Protein AF-A0AAD9XJ23-F1 (afdb_monomer_lite)

Sequence (103 aa):
MLIRKSNGKASEILSRNLLSLLISSYKNQDGQDERLEEDEIIDECKTFYFAGRETTANLLTWAIFLLALHQEWQIKAREEVNSICRDNGQLVALNLSELKIVS

Organism: NCBI:txid168575

Secondary structure (DSSP, 8-state):
-------HHHHHHHHTSHHHHHHS-EE-TTS-EE---HHHHHHHHHHHHHHHHHHHHHHHHHHHHHHHH-HHHHHHHHHHHHHHHTTTSS--GGGGGG-TTT-

InterPro domains:
  IPR001128 Cytochrome P450 [PF00067] (15-97)
  IPR036396 Cytochrome P450 superfamily [G3DSA:1.10.630.10] (2-102)
  IPR036396 Cytochrome P450 superfamily [SSF48264] (9-100)
  IPR050665 Plant Cytochrome P450 Monooxygenases [PTHR24282] (8-102)

pLDDT: mean 82.57, std 16.08, range [35.06, 97.56]

Radius of gyration: 21.36 Å; chains: 1; bounding box: 45×41×53 Å

Structure (mmCIF, N/CA/C/O backbone):
data_AF-A0AAD9XJ23-F1
#
_entry.id   AF-A0AAD9XJ23-F1
#
loop_
_atom_site.group_PDB
_atom_site.id
_atom_site.type_symbol
_atom_site.label_atom_id
_atom_site.label_alt_id
_atom_site.label_comp_id
_atom_site.label_asym_id
_atom_site.label_entity_id
_atom_site.label_seq_id
_atom_site.pdbx_PDB_ins_code
_atom_site.Cartn_x
_atom_site.Cartn_y
_atom_site.Cartn_z
_atom_site.occupancy
_atom_site.B_iso_or_equiv
_atom_site.auth_seq_id
_atom_site.auth_comp_id
_atom_site.auth_asym_id
_atom_site.auth_atom_id
_atom_site.pdbx_PDB_model_num
ATOM 1 N N . MET A 1 1 ? 23.166 -26.598 26.398 1.00 35.06 1 MET A N 1
ATOM 2 C CA . MET A 1 1 ? 21.974 -26.733 25.532 1.00 35.06 1 MET A CA 1
ATOM 3 C C . MET A 1 1 ? 21.268 -25.380 25.509 1.00 35.06 1 MET A C 1
ATOM 5 O O . MET A 1 1 ? 20.696 -24.983 26.513 1.00 35.06 1 MET A O 1
ATOM 9 N N . LEU A 1 2 ? 21.459 -24.600 24.440 1.00 37.78 2 LEU A N 1
ATOM 10 C CA . LEU A 1 2 ? 21.065 -23.186 24.340 1.00 37.78 2 LEU A CA 1
ATOM 11 C C . LEU A 1 2 ? 19.647 -23.047 23.762 1.00 37.78 2 LEU A C 1
ATOM 13 O O . LEU A 1 2 ? 19.477 -23.064 22.545 1.00 37.78 2 LEU A O 1
ATOM 17 N N . ILE A 1 3 ? 18.632 -22.854 24.610 1.00 44.75 3 ILE A N 1
ATOM 18 C CA . ILE A 1 3 ? 17.293 -22.454 24.145 1.00 44.75 3 ILE A CA 1
ATOM 19 C C . ILE A 1 3 ? 17.234 -20.922 24.038 1.00 44.75 3 ILE A C 1
ATOM 21 O O . ILE A 1 3 ? 16.915 -20.198 24.974 1.00 44.75 3 ILE A O 1
ATOM 25 N N . ARG A 1 4 ? 17.627 -20.453 22.850 1.00 43.47 4 ARG A N 1
ATOM 26 C CA . ARG A 1 4 ? 16.968 -19.425 22.025 1.00 43.47 4 ARG A CA 1
ATOM 27 C C . ARG A 1 4 ? 16.293 -18.247 22.759 1.00 43.47 4 ARG A C 1
ATOM 29 O O . ARG A 1 4 ? 15.073 -18.156 22.860 1.00 43.47 4 ARG A O 1
ATOM 36 N N . LYS A 1 5 ? 17.100 -1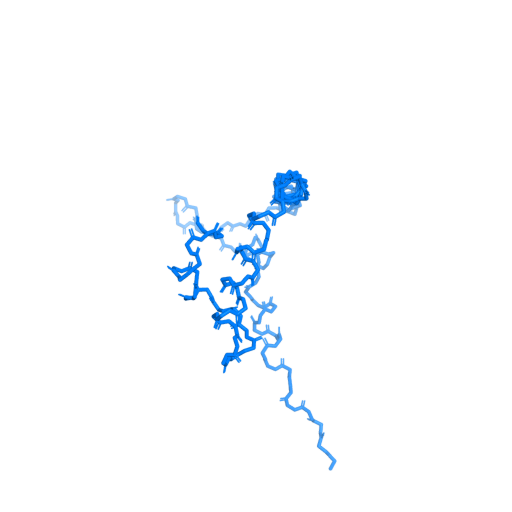7.240 23.105 1.00 49.72 5 LYS A N 1
ATOM 37 C CA . LYS A 1 5 ? 16.681 -15.862 23.432 1.00 49.72 5 LYS A CA 1
ATOM 38 C C . LYS A 1 5 ? 16.273 -15.102 22.152 1.00 49.72 5 LYS A C 1
ATOM 40 O O . LYS A 1 5 ? 16.989 -14.221 21.696 1.00 49.72 5 LYS A O 1
ATOM 45 N N . SER A 1 6 ? 15.149 -15.483 21.537 1.00 49.03 6 SER A N 1
ATOM 46 C CA . SER A 1 6 ? 14.620 -14.863 20.298 1.00 49.03 6 SER A CA 1
ATOM 47 C C . SER A 1 6 ? 13.200 -14.288 20.446 1.00 49.03 6 SER A C 1
ATOM 49 O O . SER A 1 6 ? 12.670 -13.753 19.478 1.00 49.03 6 SER A O 1
ATOM 51 N N . ASN A 1 7 ? 12.574 -14.393 21.625 1.00 50.41 7 ASN A N 1
ATOM 52 C CA . ASN A 1 7 ? 11.131 -14.147 21.788 1.00 50.41 7 ASN A CA 1
ATOM 53 C C . ASN A 1 7 ? 10.748 -12.710 22.206 1.00 50.41 7 ASN A C 1
ATOM 55 O O . ASN A 1 7 ? 9.575 -12.363 22.193 1.00 50.41 7 ASN A O 1
ATOM 59 N N . GLY A 1 8 ? 11.717 -11.858 22.568 1.00 53.00 8 GLY A N 1
ATOM 60 C CA . GLY A 1 8 ? 11.434 -10.509 23.087 1.00 53.00 8 GLY A CA 1
ATOM 61 C C . GLY A 1 8 ? 10.946 -9.511 22.028 1.00 53.00 8 GLY A C 1
ATOM 62 O O . GLY A 1 8 ? 9.985 -8.793 22.262 1.00 53.00 8 GLY A O 1
ATOM 63 N N . LYS A 1 9 ? 11.553 -9.507 20.832 1.00 50.8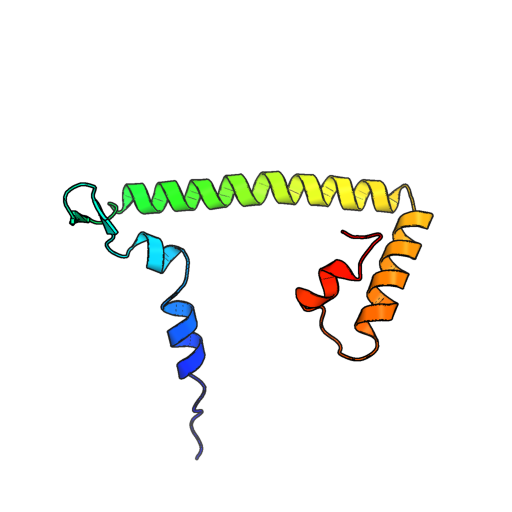8 9 LYS A N 1
ATOM 64 C CA . LYS A 1 9 ? 11.205 -8.546 19.765 1.00 50.88 9 LYS A CA 1
ATOM 65 C C . LYS A 1 9 ? 9.863 -8.842 19.088 1.00 50.88 9 LYS A C 1
ATOM 67 O O . LYS A 1 9 ? 9.139 -7.918 18.746 1.00 50.88 9 LYS A O 1
ATOM 72 N N . ALA A 1 10 ? 9.513 -10.118 18.914 1.00 52.91 10 ALA A N 1
ATOM 73 C CA . ALA A 1 10 ? 8.224 -10.504 18.335 1.00 52.91 10 ALA A CA 1
ATOM 74 C C . ALA A 1 10 ? 7.051 -10.160 19.271 1.00 52.91 10 ALA A C 1
ATOM 76 O O . ALA A 1 10 ? 6.018 -9.688 18.806 1.00 52.91 10 ALA A O 1
ATOM 77 N N . SER A 1 11 ? 7.240 -10.331 20.587 1.00 55.12 11 SER A N 1
ATOM 78 C CA . SER A 1 11 ? 6.256 -9.940 21.602 1.00 55.12 11 SER A CA 1
ATOM 79 C C . SER A 1 11 ? 6.019 -8.427 21.635 1.00 55.12 11 SER A C 1
ATOM 81 O O . SER A 1 11 ? 4.890 -8.003 21.850 1.00 55.12 11 SER A O 1
ATOM 83 N N . GLU A 1 12 ? 7.052 -7.614 21.401 1.00 57.66 12 GLU A N 1
ATOM 84 C CA . GLU A 1 12 ? 6.936 -6.151 21.386 1.00 57.66 12 GLU A CA 1
ATOM 85 C C . GLU A 1 12 ? 6.252 -5.635 20.102 1.00 57.66 12 GLU A C 1
ATOM 87 O O . GLU A 1 12 ? 5.391 -4.760 20.155 1.00 57.66 12 GLU A O 1
ATOM 92 N N . ILE A 1 13 ? 6.540 -6.236 18.942 1.00 57.00 13 ILE A N 1
ATOM 93 C CA . ILE A 1 13 ? 5.866 -5.911 17.669 1.00 57.00 13 ILE A CA 1
ATOM 94 C C . ILE A 1 13 ? 4.388 -6.329 17.705 1.00 57.00 13 ILE A C 1
ATOM 96 O O . ILE A 1 13 ? 3.518 -5.581 17.258 1.00 57.00 13 ILE A O 1
ATOM 100 N N . LEU A 1 14 ? 4.079 -7.490 18.294 1.00 57.91 14 LEU A N 1
ATOM 101 C CA . LEU A 1 14 ? 2.693 -7.888 18.556 1.00 57.91 14 LEU A CA 1
ATOM 102 C C . LEU A 1 14 ? 2.004 -6.965 19.575 1.00 57.91 14 LEU A C 1
ATOM 104 O O . LEU A 1 14 ? 0.788 -6.823 19.514 1.00 57.91 14 LEU A O 1
ATOM 108 N N . SER A 1 15 ? 2.759 -6.304 20.459 1.00 62.22 15 SER A N 1
ATOM 109 C CA . SER A 1 15 ? 2.207 -5.370 21.450 1.00 62.22 15 SER A CA 1
ATOM 110 C C . SER A 1 15 ? 1.876 -3.970 20.910 1.00 62.22 15 SER A C 1
ATOM 112 O O . SER A 1 15 ? 1.214 -3.208 21.608 1.00 62.22 15 SER A O 1
ATOM 114 N N . ARG A 1 16 ? 2.310 -3.615 19.687 1.00 76.81 16 ARG A N 1
ATOM 115 C CA . ARG A 1 16 ? 2.029 -2.311 19.045 1.00 76.81 16 ARG A CA 1
ATOM 116 C C . ARG A 1 16 ? 1.681 -2.446 17.557 1.00 76.81 16 ARG A C 1
ATOM 118 O O . ARG A 1 16 ? 2.321 -1.841 16.701 1.00 76.81 16 ARG A O 1
ATOM 125 N N . ASN A 1 17 ? 0.665 -3.237 17.238 1.00 87.75 17 ASN A N 1
ATOM 126 C CA . ASN A 1 17 ? 0.065 -3.287 15.900 1.00 87.75 17 ASN A CA 1
ATOM 127 C C . ASN A 1 17 ? -1.295 -2.563 15.854 1.00 87.75 17 ASN A C 1
ATOM 129 O O . ASN A 1 17 ? -1.864 -2.227 16.891 1.00 87.75 17 ASN A O 1
ATOM 133 N N . LEU A 1 18 ? -1.827 -2.333 14.649 1.00 90.06 18 LEU A N 1
ATOM 134 C CA . LEU A 1 18 ? -3.093 -1.615 14.460 1.00 90.06 18 LEU A CA 1
ATOM 135 C C . LEU A 1 18 ? -4.248 -2.234 15.262 1.00 90.06 18 LEU A C 1
ATOM 137 O O . LEU A 1 18 ? -4.973 -1.513 15.934 1.00 90.06 18 LEU A O 1
ATOM 141 N N . LEU A 1 19 ? -4.377 -3.563 15.260 1.00 91.06 19 LEU A N 1
ATOM 142 C CA . LEU A 1 19 ? -5.437 -4.247 16.002 1.00 91.06 19 LEU A CA 1
ATOM 143 C C . LEU A 1 19 ? -5.290 -4.045 17.518 1.00 91.06 19 LEU A C 1
ATOM 145 O O . LEU A 1 19 ? -6.269 -3.775 18.205 1.00 91.06 19 LEU A O 1
ATOM 149 N N . SER A 1 20 ? -4.064 -4.104 18.044 1.00 90.38 20 SER A N 1
ATOM 150 C CA . SER A 1 20 ? -3.804 -3.806 19.457 1.00 90.38 20 SER A CA 1
ATOM 151 C C . SER A 1 20 ? -4.128 -2.355 19.824 1.00 90.38 20 SER A C 1
ATOM 153 O O . SER A 1 20 ? -4.541 -2.105 20.953 1.00 90.38 20 SER A O 1
ATOM 155 N N . LEU A 1 21 ? -3.997 -1.415 18.877 1.00 91.00 21 LEU A N 1
ATOM 156 C CA . LEU A 1 21 ? -4.405 -0.021 19.065 1.00 91.00 21 LEU A CA 1
ATOM 157 C C . LEU A 1 21 ? -5.932 0.119 19.064 1.00 91.00 21 LEU A C 1
ATOM 159 O O . LEU A 1 21 ? -6.462 0.790 19.941 1.00 91.00 21 LEU A O 1
ATOM 163 N N . LEU A 1 22 ? -6.638 -0.561 18.155 1.00 91.81 22 LEU A N 1
ATOM 164 C CA . LEU A 1 22 ? -8.108 -0.557 18.116 1.00 91.81 22 LEU A CA 1
ATOM 165 C C . LEU A 1 22 ? -8.731 -1.170 19.383 1.00 91.81 22 LEU A C 1
ATOM 167 O O . LEU A 1 22 ? -9.753 -0.696 19.859 1.00 91.81 22 LEU A O 1
ATOM 171 N N . ILE A 1 23 ? -8.096 -2.195 19.961 1.00 92.25 23 ILE A N 1
ATOM 172 C CA . ILE A 1 23 ? -8.551 -2.836 21.209 1.00 92.25 23 ILE A CA 1
ATOM 173 C C . ILE A 1 23 ? -8.241 -1.977 22.449 1.00 92.25 23 ILE A C 1
ATOM 175 O O . ILE A 1 23 ? -8.854 -2.169 23.508 1.00 92.25 23 ILE A O 1
ATOM 179 N N . SER A 1 24 ? -7.256 -1.079 22.365 1.00 90.69 24 SER A N 1
ATOM 180 C CA . SER A 1 24 ? -6.835 -0.247 23.495 1.00 90.69 24 SER A CA 1
ATOM 181 C C . SER A 1 24 ? -7.875 0.822 23.836 1.00 90.69 24 SER A C 1
ATOM 183 O O . SER A 1 24 ? -8.659 1.233 22.987 1.00 90.69 24 SER A O 1
ATOM 185 N N . SER A 1 25 ? -7.901 1.259 25.097 1.00 90.38 25 SER A N 1
ATOM 186 C CA . SER A 1 25 ? -8.781 2.353 25.500 1.00 90.38 25 SER A CA 1
ATOM 187 C C . SER A 1 25 ? -8.262 3.695 24.992 1.00 90.38 25 SER A C 1
ATOM 189 O O . SER A 1 25 ? -7.052 3.935 24.970 1.00 90.38 25 SER A O 1
ATOM 191 N N . TYR A 1 26 ? -9.178 4.590 24.648 1.00 88.94 26 TYR A N 1
ATOM 192 C CA . TYR A 1 26 ? -8.886 5.974 24.291 1.00 88.94 26 TYR A CA 1
ATOM 193 C C . TYR A 1 26 ? -9.627 6.926 25.233 1.00 88.94 26 TYR A C 1
ATOM 195 O O . TYR A 1 26 ? -10.577 6.534 25.905 1.00 88.94 26 TYR A O 1
ATOM 203 N N . LYS A 1 27 ? -9.190 8.187 25.289 1.00 92.19 27 LYS A N 1
ATOM 204 C CA . LYS A 1 27 ? -9.879 9.221 26.067 1.00 92.19 27 LYS A CA 1
ATOM 205 C C . LYS A 1 27 ? -10.905 9.943 25.214 1.00 92.19 27 LYS A C 1
ATOM 207 O O . LYS A 1 27 ? -10.546 10.490 24.170 1.00 92.19 27 LYS A O 1
ATOM 212 N N . ASN A 1 28 ? -12.147 9.983 25.678 1.00 90.69 28 ASN A N 1
ATOM 213 C CA . ASN A 1 28 ? -13.201 10.766 25.048 1.00 90.69 28 ASN A CA 1
ATOM 214 C C . ASN A 1 28 ? -13.045 12.275 25.345 1.00 90.69 28 ASN A C 1
ATOM 216 O O . ASN A 1 28 ? -12.108 12.705 26.027 1.00 90.69 28 ASN A O 1
ATOM 220 N N . GLN A 1 29 ? -13.963 13.095 24.825 1.00 89.50 29 GLN A N 1
ATOM 221 C CA . GLN A 1 29 ? -13.926 14.560 24.981 1.00 89.50 29 GLN A CA 1
ATOM 222 C C . GLN A 1 29 ? -14.021 15.016 26.447 1.00 89.50 29 GLN A C 1
ATOM 224 O O . GLN A 1 29 ? -13.493 16.071 26.795 1.00 89.50 29 GLN A O 1
ATOM 229 N N . ASP A 1 30 ? -14.612 14.185 27.307 1.00 92.75 30 ASP A N 1
ATOM 230 C CA . ASP A 1 30 ? -14.755 14.418 28.745 1.00 92.75 30 ASP A CA 1
ATOM 231 C C . ASP A 1 30 ? -13.587 13.832 29.565 1.00 92.75 30 ASP A C 1
ATOM 233 O O . ASP A 1 30 ? -13.581 13.889 30.797 1.00 92.75 30 ASP A O 1
ATOM 237 N N . GLY A 1 31 ? -12.575 13.265 28.899 1.00 90.81 31 GLY A N 1
ATOM 238 C CA . GLY A 1 31 ? -11.396 12.668 29.524 1.00 90.81 31 GLY A CA 1
ATOM 239 C C . GLY A 1 31 ? -11.631 11.296 30.163 1.00 90.81 31 GLY A C 1
ATOM 240 O O . GLY A 1 31 ? -10.760 10.838 30.909 1.00 90.81 31 GLY A O 1
ATOM 241 N N . GLN A 1 32 ? -12.768 10.655 29.884 1.00 92.12 32 GLN A N 1
ATOM 242 C CA . GLN A 1 32 ? -13.099 9.303 30.334 1.00 92.12 32 GLN A CA 1
ATOM 243 C C . GLN A 1 32 ? -12.503 8.264 29.383 1.00 92.12 32 GLN A C 1
ATOM 245 O O . GLN A 1 32 ? -12.423 8.494 28.175 1.00 92.12 32 GLN A O 1
ATOM 250 N N . ASP A 1 33 ? -12.078 7.129 29.939 1.00 93.69 33 ASP A N 1
ATOM 251 C CA . ASP A 1 33 ? -11.551 6.021 29.148 1.00 93.69 33 ASP A CA 1
ATOM 252 C C . ASP A 1 33 ? -12.708 5.228 28.523 1.00 93.69 33 ASP A C 1
ATOM 254 O O . ASP A 1 33 ? -13.516 4.620 29.226 1.00 93.69 33 ASP A O 1
ATOM 258 N N . GLU A 1 34 ? -12.751 5.208 27.196 1.00 93.62 34 GLU A N 1
ATOM 259 C CA . GLU A 1 34 ? -13.690 4.439 26.381 1.00 93.62 34 GLU A CA 1
ATOM 260 C C . GLU A 1 34 ? -12.948 3.381 25.564 1.00 93.62 34 GLU A C 1
ATOM 262 O O . GLU A 1 34 ? -11.726 3.428 25.390 1.00 93.62 34 GLU A O 1
ATOM 267 N N . ARG A 1 35 ? -13.688 2.383 25.081 1.00 93.38 35 ARG A N 1
ATOM 268 C CA . ARG A 1 35 ? -13.179 1.308 24.228 1.00 93.38 35 ARG A CA 1
ATOM 269 C C . ARG A 1 35 ? -14.169 1.084 23.103 1.00 93.38 35 ARG A C 1
ATOM 271 O O . ARG A 1 35 ? -15.367 1.145 23.352 1.00 93.38 35 ARG A O 1
ATOM 278 N N . LEU A 1 36 ? -13.647 0.773 21.922 1.00 93.69 36 LEU A N 1
ATOM 279 C CA . LEU A 1 36 ? -14.477 0.313 20.820 1.00 93.69 36 LEU A CA 1
ATOM 280 C C . LEU A 1 36 ? -15.136 -1.020 21.184 1.00 93.69 36 LEU A C 1
ATOM 282 O O . LEU A 1 36 ? -14.508 -1.888 21.809 1.00 93.69 36 LEU A O 1
ATOM 286 N N . GLU A 1 37 ? -16.387 -1.178 20.778 1.00 94.94 37 GLU A N 1
ATOM 287 C CA . GLU A 1 37 ? -17.085 -2.455 20.828 1.00 94.94 37 GLU A CA 1
ATOM 288 C C . GLU A 1 37 ? -16.503 -3.430 19.793 1.00 94.94 37 GLU A C 1
ATOM 290 O O . GLU A 1 37 ? -15.825 -3.045 18.838 1.00 94.94 37 GLU A O 1
ATOM 295 N N . GLU A 1 38 ? -16.745 -4.728 19.978 1.00 94.12 38 GLU A N 1
ATOM 296 C CA . GLU A 1 38 ? -16.205 -5.759 19.082 1.00 94.12 38 GLU A CA 1
ATOM 297 C C . GLU A 1 38 ? -16.642 -5.545 17.624 1.00 94.12 38 GLU A C 1
ATOM 299 O O . GLU A 1 38 ? -15.812 -5.628 16.716 1.00 94.12 38 GLU A O 1
ATOM 304 N N . ASP A 1 39 ? -17.913 -5.201 17.409 1.00 96.50 39 ASP A N 1
ATOM 305 C CA . ASP A 1 39 ? -18.459 -4.939 16.077 1.00 96.50 39 ASP A CA 1
ATOM 306 C C . ASP A 1 39 ? -17.812 -3.706 15.425 1.00 96.50 39 ASP A C 1
ATOM 308 O O . ASP A 1 39 ? -17.459 -3.749 14.245 1.00 96.50 39 ASP A O 1
ATOM 312 N N . GLU A 1 40 ? -17.551 -2.646 16.198 1.00 94.94 40 GLU A N 1
ATOM 313 C CA . GLU A 1 40 ? -16.846 -1.451 15.715 1.00 94.94 40 GLU A CA 1
ATOM 314 C C . GLU A 1 40 ? -15.409 -1.784 15.294 1.00 94.94 40 GLU A C 1
ATOM 316 O O . GLU A 1 40 ? -14.957 -1.381 14.222 1.00 94.94 40 GLU A O 1
ATOM 321 N N . ILE A 1 41 ? -14.690 -2.586 16.089 1.00 94.81 41 ILE A N 1
ATOM 322 C CA . ILE A 1 41 ? -13.332 -3.038 15.747 1.00 94.81 41 ILE A CA 1
ATOM 323 C C . ILE A 1 41 ? -13.348 -3.837 14.439 1.00 94.81 41 ILE A C 1
ATOM 325 O O . ILE A 1 41 ? -12.472 -3.656 13.584 1.00 94.81 41 ILE A O 1
ATOM 329 N N . ILE A 1 42 ? -14.326 -4.730 14.275 1.00 94.81 42 ILE A N 1
ATOM 330 C CA . ILE A 1 42 ? -14.486 -5.545 13.068 1.00 94.81 42 ILE A CA 1
ATOM 331 C C . ILE A 1 42 ? -14.763 -4.658 11.850 1.00 94.81 42 ILE A C 1
ATOM 333 O O . ILE A 1 42 ? -14.169 -4.876 10.788 1.00 94.81 42 ILE A O 1
ATOM 337 N N . ASP A 1 43 ? -15.638 -3.668 11.980 1.00 95.31 43 ASP A N 1
ATOM 338 C CA . ASP A 1 43 ? -16.009 -2.780 10.881 1.00 95.31 43 ASP A CA 1
ATOM 339 C C . ASP A 1 43 ? -14.864 -1.847 10.471 1.00 95.31 43 ASP A C 1
ATOM 341 O O . ASP A 1 43 ? -14.601 -1.686 9.272 1.00 95.31 43 ASP A O 1
ATOM 345 N N . GLU A 1 44 ? -14.080 -1.347 11.424 1.00 93.38 44 GLU A N 1
ATOM 346 C CA . GLU A 1 44 ? -12.849 -0.609 11.127 1.00 93.38 44 GLU A CA 1
ATOM 347 C C . GLU A 1 44 ? -11.816 -1.497 10.418 1.00 93.38 44 GLU A C 1
ATOM 349 O O . GLU A 1 44 ? -11.235 -1.110 9.398 1.00 93.38 44 GLU A O 1
ATOM 354 N N . CYS A 1 45 ? -11.633 -2.742 10.871 1.00 93.19 45 CYS A N 1
ATOM 355 C CA . CYS A 1 45 ? -10.748 -3.699 10.200 1.00 93.19 45 CYS A CA 1
ATOM 356 C C . CYS A 1 45 ? -11.158 -3.950 8.741 1.00 93.19 45 CYS A C 1
ATOM 358 O O . CYS A 1 45 ? -10.297 -3.977 7.853 1.00 93.19 45 CYS A O 1
ATOM 360 N N . LYS A 1 46 ? -12.460 -4.115 8.471 1.00 93.00 46 LYS A N 1
ATOM 361 C CA . LYS A 1 46 ? -12.983 -4.255 7.101 1.00 93.00 46 LYS A CA 1
ATOM 362 C C . LYS A 1 46 ? -12.678 -3.010 6.277 1.00 93.00 46 LYS A C 1
ATOM 364 O O . LYS A 1 46 ? -12.198 -3.136 5.152 1.00 93.00 46 LYS A O 1
ATOM 369 N N . THR A 1 47 ? -12.916 -1.829 6.838 1.00 92.69 47 THR A N 1
ATOM 370 C CA . THR A 1 47 ? -12.689 -0.549 6.160 1.00 92.69 47 THR A CA 1
ATOM 371 C C . THR A 1 47 ? -11.238 -0.413 5.707 1.00 92.69 47 THR A C 1
ATOM 373 O O . THR A 1 47 ? -10.992 -0.201 4.517 1.00 92.69 47 THR A O 1
ATOM 376 N N . PHE A 1 48 ? -10.266 -0.642 6.598 1.00 89.62 48 PHE A N 1
ATOM 377 C CA . PHE A 1 48 ? -8.842 -0.622 6.236 1.00 89.62 48 PHE A CA 1
ATOM 378 C C . PHE A 1 48 ? -8.491 -1.658 5.168 1.00 89.62 48 PHE A C 1
ATOM 380 O O . PHE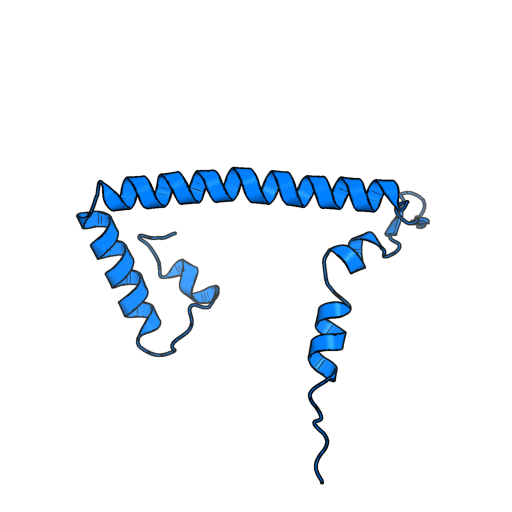 A 1 48 ? -7.720 -1.370 4.248 1.00 89.62 48 PHE A O 1
ATOM 387 N N . TYR A 1 49 ? -9.056 -2.859 5.275 1.00 89.69 49 TYR A N 1
ATOM 388 C CA . TYR A 1 49 ? -8.794 -3.929 4.325 1.00 89.69 49 TYR A CA 1
ATOM 389 C C . TYR A 1 49 ? -9.278 -3.579 2.915 1.00 89.69 49 TYR A C 1
ATOM 391 O O . TYR A 1 49 ? -8.502 -3.682 1.965 1.00 89.69 49 TYR A O 1
ATOM 399 N N . PHE A 1 50 ? -10.531 -3.146 2.765 1.00 89.81 50 PHE A N 1
ATOM 400 C CA . PHE A 1 50 ? -11.102 -2.828 1.455 1.00 89.81 50 PHE A CA 1
ATOM 401 C C . PHE A 1 50 ? -10.471 -1.579 0.851 1.00 89.81 50 PHE A C 1
ATOM 403 O O . PHE A 1 50 ? -9.988 -1.630 -0.284 1.00 89.81 50 PHE A O 1
ATOM 410 N N . ALA A 1 51 ? -10.393 -0.496 1.629 1.00 90.69 51 ALA A N 1
ATOM 411 C CA . ALA A 1 51 ? -9.801 0.754 1.172 1.00 90.69 51 ALA A CA 1
ATOM 412 C C . ALA A 1 51 ? -8.346 0.552 0.734 1.00 90.69 51 ALA A C 1
ATOM 414 O O . ALA A 1 51 ? -7.956 1.032 -0.329 1.00 90.69 51 ALA A O 1
ATOM 415 N N . GLY A 1 52 ? -7.553 -0.201 1.506 1.00 85.94 52 GLY A N 1
ATOM 416 C CA . GLY A 1 52 ? -6.151 -0.464 1.188 1.00 85.94 52 GLY A CA 1
ATOM 417 C C . GLY A 1 52 ? -5.962 -1.431 0.020 1.00 85.94 52 GLY A C 1
ATOM 418 O O . GLY A 1 52 ? -5.093 -1.213 -0.826 1.00 85.94 52 GLY A O 1
ATOM 419 N N . ARG A 1 53 ? -6.768 -2.495 -0.057 1.00 89.31 53 ARG A N 1
ATOM 420 C CA . ARG A 1 53 ? -6.599 -3.545 -1.067 1.00 89.31 53 ARG A CA 1
ATOM 421 C C . ARG A 1 53 ? -7.005 -3.081 -2.455 1.00 89.31 53 ARG A C 1
ATOM 423 O O . ARG A 1 53 ? -6.218 -3.240 -3.384 1.00 89.31 53 ARG A O 1
ATOM 430 N N . GLU A 1 54 ? -8.217 -2.564 -2.618 1.00 90.12 54 GLU A N 1
ATOM 431 C CA . GLU A 1 54 ? -8.766 -2.302 -3.954 1.00 90.12 54 GLU A CA 1
ATOM 432 C C . GLU A 1 54 ? -8.034 -1.153 -4.647 1.00 90.12 54 GLU A C 1
ATOM 434 O O . GLU A 1 54 ? -7.643 -1.273 -5.810 1.00 90.12 54 GLU A O 1
ATOM 439 N N . THR A 1 55 ? -7.757 -0.075 -3.912 1.00 92.00 55 THR A N 1
ATOM 440 C CA . THR A 1 55 ? -7.060 1.099 -4.451 1.00 92.00 55 THR A CA 1
ATOM 441 C C . THR A 1 55 ? -5.608 0.781 -4.815 1.00 92.00 55 THR A C 1
ATOM 443 O O . THR A 1 55 ? -5.187 1.049 -5.943 1.00 92.00 55 THR A O 1
ATOM 446 N N . THR A 1 56 ? -4.855 0.141 -3.911 1.00 93.69 56 THR A N 1
ATOM 447 C CA . THR A 1 56 ? -3.439 -0.197 -4.133 1.00 93.69 56 THR A CA 1
ATOM 448 C C . THR A 1 56 ? -3.280 -1.253 -5.220 1.00 93.69 56 THR A C 1
ATOM 450 O O . THR A 1 56 ? -2.394 -1.127 -6.064 1.00 93.69 56 THR A O 1
ATOM 453 N N . ALA A 1 57 ? -4.139 -2.281 -5.247 1.00 93.19 57 ALA A N 1
ATOM 454 C CA . ALA A 1 57 ? -4.084 -3.303 -6.289 1.00 93.19 57 ALA A CA 1
ATOM 455 C C . ALA A 1 57 ? -4.340 -2.693 -7.671 1.00 93.19 57 ALA A C 1
ATOM 457 O O . ALA A 1 57 ? -3.552 -2.927 -8.584 1.00 93.19 57 ALA A O 1
ATOM 458 N N . ASN A 1 58 ? -5.379 -1.863 -7.810 1.00 93.75 58 ASN A N 1
ATOM 459 C CA . ASN A 1 58 ? -5.674 -1.188 -9.070 1.00 93.75 58 ASN A CA 1
ATOM 460 C C . ASN A 1 58 ? -4.524 -0.264 -9.502 1.00 93.75 58 ASN A C 1
ATOM 462 O O . ASN A 1 58 ? -4.093 -0.324 -10.653 1.00 93.75 58 ASN A O 1
ATOM 466 N N . LEU A 1 59 ? -3.972 0.535 -8.582 1.00 95.19 59 LEU A N 1
ATOM 467 C CA . LEU A 1 59 ? -2.808 1.382 -8.857 1.00 95.19 59 LEU A CA 1
ATOM 468 C C . LEU A 1 59 ? -1.619 0.561 -9.377 1.00 95.19 59 LEU A C 1
ATOM 470 O O . LEU A 1 59 ? -1.047 0.903 -10.410 1.00 95.19 59 LEU A O 1
ATOM 474 N N . LEU A 1 60 ? -1.270 -0.537 -8.700 1.00 95.38 60 LEU A N 1
ATOM 475 C CA . LEU A 1 60 ? -0.170 -1.412 -9.113 1.00 95.38 60 LEU A CA 1
ATOM 476 C C . LEU A 1 60 ? -0.436 -2.072 -10.468 1.00 95.38 60 LEU A C 1
ATOM 478 O O . LEU A 1 60 ? 0.482 -2.170 -11.281 1.00 95.38 60 LEU A O 1
ATOM 482 N N . THR A 1 61 ? -1.673 -2.493 -10.740 1.00 96.69 61 THR A N 1
ATOM 483 C CA . THR A 1 61 ? -2.057 -3.041 -12.046 1.00 96.69 61 THR A CA 1
ATOM 484 C C . THR A 1 61 ? -1.792 -2.034 -13.160 1.00 96.69 61 THR A C 1
ATOM 486 O O . THR A 1 61 ? -1.112 -2.373 -14.127 1.00 96.69 61 THR A O 1
ATOM 489 N N . TRP A 1 62 ? -2.261 -0.793 -13.015 1.00 96.81 62 TRP A N 1
ATOM 490 C CA . TRP A 1 62 ? -2.030 0.252 -14.015 1.00 96.81 62 TRP A CA 1
ATOM 491 C C . TRP A 1 62 ? -0.559 0.644 -14.128 1.00 96.81 62 TRP A C 1
ATOM 493 O O . TRP A 1 62 ? -0.060 0.792 -15.241 1.00 96.81 62 TRP A O 1
ATOM 503 N N . ALA A 1 63 ? 0.156 0.752 -13.007 1.00 95.94 63 ALA A N 1
ATOM 504 C CA . ALA A 1 63 ? 1.583 1.060 -1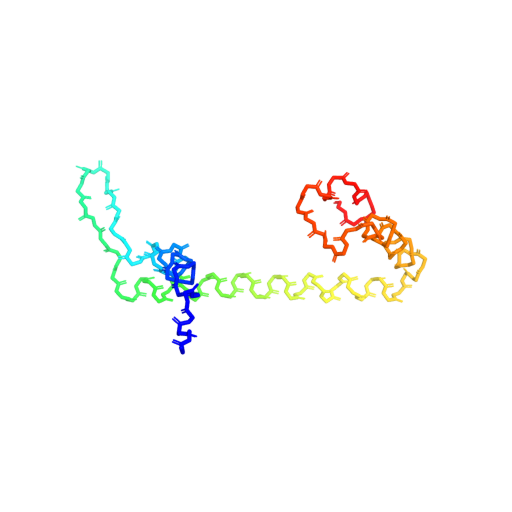3.006 1.00 95.94 63 ALA A CA 1
ATOM 505 C C . ALA A 1 63 ? 2.388 0.001 -13.777 1.00 95.94 63 ALA A C 1
ATOM 507 O O . ALA A 1 63 ? 3.162 0.338 -14.671 1.00 95.94 63 ALA A O 1
ATOM 508 N N . ILE A 1 64 ? 2.168 -1.287 -13.490 1.00 95.94 64 ILE A N 1
ATOM 509 C CA . ILE A 1 64 ? 2.847 -2.389 -14.186 1.00 95.94 64 ILE A CA 1
ATOM 510 C C . ILE A 1 64 ? 2.437 -2.435 -15.661 1.00 95.94 64 ILE A C 1
ATOM 512 O O . ILE A 1 64 ? 3.295 -2.634 -16.519 1.00 95.94 64 ILE A O 1
ATOM 516 N N . PHE A 1 65 ? 1.155 -2.227 -15.968 1.00 97.56 65 PHE A N 1
ATOM 517 C CA . PHE A 1 65 ? 0.660 -2.183 -17.344 1.00 97.56 65 PHE A CA 1
ATOM 518 C C . PHE A 1 65 ? 1.341 -1.081 -18.166 1.00 97.56 65 PHE A C 1
ATOM 520 O O . PHE A 1 65 ? 1.854 -1.351 -19.250 1.00 97.56 65 PHE A O 1
ATOM 527 N N . LEU A 1 66 ? 1.415 0.142 -17.635 1.00 96.44 66 LEU A N 1
ATOM 528 C CA . LEU A 1 66 ? 2.077 1.263 -18.302 1.00 96.44 66 LEU A CA 1
ATOM 529 C C . LEU A 1 66 ? 3.578 1.010 -18.476 1.00 96.44 66 LEU A C 1
ATOM 531 O O . LEU A 1 66 ? 4.104 1.230 -19.561 1.00 96.44 66 LEU A O 1
ATOM 535 N N . LEU A 1 67 ? 4.264 0.479 -17.461 1.00 96.31 67 LEU A N 1
ATOM 536 C CA . LEU A 1 67 ? 5.679 0.109 -17.583 1.00 96.31 67 LEU A CA 1
ATOM 537 C C . LEU A 1 67 ? 5.906 -0.978 -18.642 1.00 96.31 67 LEU A C 1
ATOM 539 O O . LEU A 1 67 ? 6.902 -0.930 -19.359 1.00 96.31 67 LEU A O 1
ATOM 543 N N . ALA A 1 68 ? 4.983 -1.935 -18.777 1.00 96.06 68 ALA A N 1
ATOM 544 C CA . ALA A 1 68 ? 5.064 -2.963 -19.808 1.00 96.06 68 ALA A CA 1
ATOM 545 C C . ALA A 1 68 ? 4.933 -2.374 -21.225 1.00 96.06 68 ALA A C 1
ATOM 547 O O . ALA A 1 68 ? 5.649 -2.812 -22.127 1.00 96.06 68 ALA A O 1
ATOM 548 N N . LEU A 1 69 ? 4.069 -1.370 -21.412 1.00 97.50 69 LEU A N 1
ATOM 549 C CA . LEU A 1 69 ? 3.922 -0.645 -22.681 1.00 97.50 69 LEU A CA 1
ATOM 550 C C . LEU A 1 69 ? 5.098 0.300 -22.975 1.00 97.50 69 LEU A C 1
ATOM 552 O O . LEU A 1 69 ? 5.425 0.521 -24.139 1.00 97.50 69 LEU A O 1
ATOM 556 N N . HIS A 1 70 ? 5.741 0.828 -21.934 1.00 96.06 70 HIS A N 1
ATOM 557 C CA . HIS A 1 70 ? 6.800 1.833 -22.009 1.00 96.06 70 HIS A CA 1
ATOM 558 C C . HIS A 1 70 ? 8.132 1.289 -21.473 1.00 96.06 70 HIS A C 1
ATOM 560 O O . HIS A 1 70 ? 8.621 1.684 -20.407 1.00 96.06 70 HIS A O 1
ATOM 566 N N . GLN A 1 71 ? 8.728 0.360 -22.225 1.00 95.81 71 GLN A N 1
ATOM 567 C CA . GLN A 1 71 ? 9.947 -0.355 -21.827 1.00 95.81 71 GLN A CA 1
ATOM 568 C C . GLN A 1 71 ? 11.126 0.577 -21.522 1.00 95.81 71 GLN A C 1
ATOM 570 O O . GLN A 1 71 ? 11.921 0.293 -20.625 1.00 95.81 71 GLN A O 1
ATOM 575 N N . GLU A 1 72 ? 11.233 1.719 -22.203 1.00 96.88 72 GLU A N 1
ATOM 576 C CA . GLU A 1 72 ? 12.272 2.713 -21.934 1.00 96.88 72 GLU A CA 1
ATOM 577 C C . GLU A 1 72 ? 12.201 3.266 -20.505 1.00 96.88 72 GLU A C 1
ATOM 579 O O . GLU A 1 72 ? 13.234 3.468 -19.865 1.00 96.88 72 GLU A O 1
ATOM 584 N N . TRP A 1 73 ? 10.993 3.469 -19.976 1.00 94.81 73 TRP A N 1
ATOM 585 C CA . TRP A 1 73 ? 10.784 3.942 -18.609 1.00 94.81 73 TRP A CA 1
ATOM 586 C C . TRP A 1 73 ? 11.004 2.826 -17.594 1.00 94.81 73 TRP A C 1
ATOM 588 O O . TRP A 1 73 ? 11.610 3.058 -16.548 1.00 94.81 73 TRP A O 1
ATOM 598 N N . GLN A 1 74 ? 10.608 1.598 -17.933 1.00 95.38 74 GLN A N 1
ATOM 599 C CA . GLN A 1 74 ? 10.885 0.426 -17.108 1.00 95.38 74 GLN A CA 1
ATOM 600 C C . GLN A 1 74 ? 12.389 0.189 -16.916 1.00 95.38 74 GLN A C 1
ATOM 602 O O . GLN A 1 74 ? 12.825 -0.108 -15.801 1.00 95.38 74 GLN A O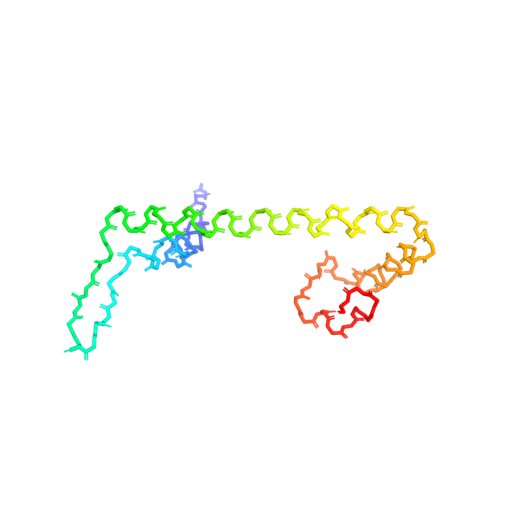 1
ATOM 607 N N . ILE A 1 75 ? 13.185 0.326 -17.980 1.00 95.38 75 ILE A N 1
ATOM 608 C CA . ILE A 1 75 ? 14.644 0.167 -17.920 1.00 95.38 75 ILE A CA 1
ATOM 609 C C . ILE A 1 75 ? 15.257 1.254 -17.035 1.00 95.38 75 ILE A C 1
ATOM 611 O O . ILE A 1 75 ? 15.970 0.920 -16.091 1.00 95.38 75 ILE A O 1
ATOM 615 N N . LYS A 1 76 ? 14.914 2.528 -17.266 1.00 93.75 76 LYS A N 1
ATOM 616 C CA . LYS A 1 76 ? 15.421 3.658 -16.469 1.00 93.75 76 LYS A CA 1
ATOM 617 C C . LYS A 1 76 ? 15.111 3.512 -14.977 1.00 93.75 76 LYS A C 1
ATOM 619 O O . LYS A 1 76 ? 16.007 3.656 -14.152 1.00 93.75 76 LYS A O 1
ATOM 624 N N . ALA A 1 77 ? 13.868 3.170 -14.630 1.00 90.88 77 ALA A N 1
ATOM 625 C CA . ALA A 1 77 ? 13.465 2.945 -13.242 1.00 90.88 77 ALA A CA 1
ATOM 626 C C . ALA A 1 77 ? 14.251 1.788 -12.595 1.00 90.88 77 ALA A C 1
ATOM 628 O O . ALA A 1 77 ? 14.674 1.871 -11.444 1.00 90.88 77 ALA A O 1
ATOM 629 N N . ARG A 1 78 ? 14.494 0.703 -13.341 1.00 90.38 78 ARG A N 1
ATOM 630 C CA . ARG A 1 78 ? 15.273 -0.444 -12.852 1.00 90.38 78 ARG A CA 1
ATOM 631 C C . ARG A 1 78 ? 16.751 -0.109 -12.665 1.00 90.38 78 ARG A C 1
ATOM 633 O O . ARG A 1 78 ? 17.353 -0.574 -11.701 1.00 90.38 78 ARG A O 1
ATOM 640 N N . GLU A 1 79 ? 17.340 0.659 -13.572 1.00 91.38 79 GLU A N 1
ATOM 641 C CA . GLU A 1 79 ? 18.720 1.137 -13.449 1.00 91.38 79 GLU A CA 1
ATOM 642 C C . GLU A 1 79 ? 18.893 2.049 -12.233 1.00 91.38 79 GLU A C 1
ATOM 644 O O . GLU A 1 79 ? 19.861 1.877 -11.493 1.00 91.38 79 GLU A O 1
ATOM 649 N N . GLU A 1 80 ? 17.936 2.947 -11.986 1.00 89.00 80 GLU A N 1
ATOM 650 C CA . GLU A 1 80 ? 17.913 3.826 -10.812 1.00 89.00 80 GLU A CA 1
ATOM 651 C C . GLU A 1 80 ? 17.856 3.024 -9.505 1.00 89.00 80 GLU A C 1
ATOM 653 O O . GLU A 1 80 ? 18.694 3.200 -8.623 1.00 89.00 80 GLU A O 1
ATOM 658 N N . VAL A 1 81 ? 16.936 2.061 -9.399 1.00 87.44 81 VAL A N 1
ATOM 659 C CA . VAL A 1 81 ? 16.859 1.187 -8.219 1.00 87.44 81 VAL A CA 1
ATOM 660 C C . VAL A 1 81 ? 18.154 0.391 -8.036 1.00 87.44 81 VAL A C 1
ATOM 662 O O . VAL A 1 81 ? 18.675 0.290 -6.924 1.00 87.44 81 VAL A O 1
ATOM 665 N N . ASN A 1 82 ? 18.705 -0.163 -9.118 1.00 86.88 82 ASN A N 1
ATOM 666 C CA . ASN A 1 82 ? 19.922 -0.968 -9.062 1.00 86.88 82 ASN A CA 1
ATOM 667 C C . ASN A 1 82 ? 21.165 -0.154 -8.685 1.00 86.88 82 ASN A C 1
ATOM 669 O O . ASN A 1 82 ? 22.059 -0.709 -8.048 1.00 86.88 82 ASN A O 1
ATOM 673 N N . SER A 1 83 ? 21.265 1.116 -9.083 1.00 85.00 83 SER A N 1
ATOM 674 C CA . SER A 1 83 ? 22.417 1.955 -8.738 1.00 85.00 83 SER A CA 1
ATOM 675 C C . SER A 1 83 ? 22.461 2.253 -7.238 1.00 85.00 83 SER A C 1
ATOM 677 O O . SER A 1 83 ? 23.527 2.156 -6.639 1.00 85.00 83 SER A O 1
ATOM 679 N N . ILE A 1 84 ? 21.303 2.497 -6.621 1.00 81.19 84 ILE A N 1
ATOM 680 C CA . ILE A 1 84 ? 21.170 2.791 -5.186 1.00 81.19 84 ILE A CA 1
ATOM 681 C C . ILE A 1 84 ? 21.288 1.511 -4.339 1.00 81.19 84 ILE A C 1
ATOM 683 O O . ILE A 1 84 ? 21.881 1.514 -3.262 1.00 81.19 84 ILE A O 1
ATOM 687 N N . CYS A 1 85 ? 20.763 0.377 -4.818 1.00 78.12 85 CYS A N 1
ATOM 688 C CA . CYS A 1 85 ? 20.762 -0.882 -4.057 1.00 78.12 85 CYS A CA 1
ATOM 689 C C . CYS A 1 85 ? 22.097 -1.640 -4.052 1.00 78.12 85 CYS A C 1
ATOM 691 O O . CYS A 1 85 ? 22.253 -2.568 -3.253 1.00 78.12 85 CYS A O 1
ATOM 693 N N . ARG A 1 86 ? 23.035 -1.301 -4.947 1.00 68.12 86 ARG A N 1
ATOM 694 C CA . ARG A 1 86 ? 24.267 -2.077 -5.181 1.00 68.12 86 ARG A CA 1
ATOM 695 C C . ARG A 1 86 ? 25.157 -2.231 -3.947 1.00 68.12 86 ARG A C 1
ATOM 697 O O . ARG A 1 86 ? 25.766 -3.287 -3.808 1.00 68.12 86 ARG A O 1
ATOM 704 N N . ASP A 1 87 ? 25.171 -1.249 -3.047 1.00 64.19 87 ASP A N 1
ATOM 705 C CA . ASP A 1 87 ? 26.130 -1.225 -1.935 1.00 64.19 87 ASP A CA 1
ATOM 706 C C . ASP A 1 87 ? 25.581 -1.731 -0.590 1.00 64.19 87 ASP A C 1
ATOM 708 O O . ASP A 1 87 ? 26.378 -2.006 0.301 1.00 64.19 87 ASP A O 1
ATOM 712 N N . ASN A 1 88 ? 24.261 -1.913 -0.411 1.00 58.53 88 ASN A N 1
ATOM 713 C CA . ASN A 1 88 ? 23.700 -2.338 0.888 1.00 58.53 88 ASN A CA 1
ATOM 714 C C . ASN A 1 88 ? 22.416 -3.189 0.842 1.00 58.53 88 ASN A C 1
ATOM 716 O O . ASN A 1 88 ? 21.744 -3.331 1.861 1.00 58.53 88 ASN A O 1
ATOM 720 N N . GLY A 1 89 ? 22.066 -3.791 -0.300 1.00 64.00 89 GLY A N 1
ATOM 721 C CA . GLY A 1 89 ? 21.097 -4.899 -0.400 1.00 64.00 89 GLY A CA 1
ATOM 722 C C . GLY A 1 89 ? 19.649 -4.627 0.039 1.00 64.00 89 GLY A C 1
ATOM 723 O O . GLY A 1 89 ? 18.796 -5.498 -0.130 1.00 64.00 89 GLY A O 1
ATOM 724 N N . GLN A 1 90 ? 19.339 -3.450 0.583 1.00 64.75 90 GLN A N 1
ATOM 725 C CA . GLN A 1 90 ? 18.027 -3.139 1.122 1.00 64.75 90 GLN A CA 1
ATOM 726 C C . GLN A 1 90 ? 17.682 -1.670 0.882 1.00 64.75 90 GLN A C 1
ATOM 728 O O . GLN A 1 90 ? 18.35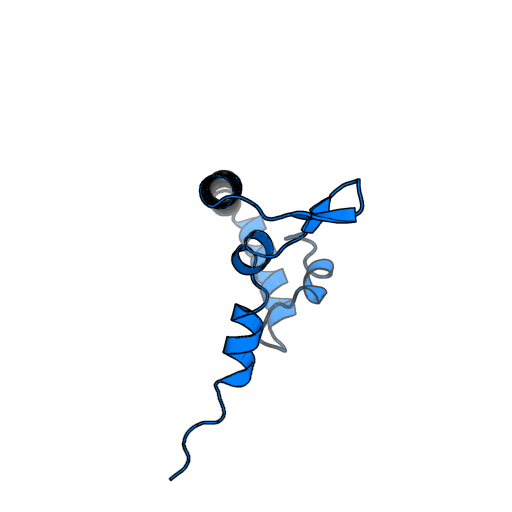9 -0.761 1.360 1.00 64.75 90 GLN A O 1
ATOM 733 N N . LEU A 1 91 ? 16.594 -1.446 0.144 1.00 69.25 91 LEU A N 1
ATOM 734 C CA . LEU A 1 91 ? 15.955 -0.139 0.064 1.00 69.25 91 LEU A CA 1
ATOM 735 C C . LEU A 1 91 ? 15.403 0.205 1.446 1.00 69.25 91 LEU A C 1
ATOM 737 O O . LEU A 1 91 ? 14.501 -0.465 1.950 1.00 69.25 91 LEU A O 1
ATOM 741 N N . VAL A 1 92 ? 15.953 1.245 2.060 1.00 74.62 92 VAL A N 1
ATOM 742 C CA . VAL A 1 92 ? 15.393 1.873 3.260 1.00 74.62 92 VAL A CA 1
ATOM 743 C C . VAL A 1 92 ? 14.664 3.149 2.863 1.00 74.62 92 VAL A C 1
ATOM 745 O O . VAL A 1 92 ? 15.005 3.772 1.863 1.00 74.62 92 VAL A O 1
ATOM 748 N N . ALA A 1 93 ? 13.662 3.555 3.648 1.00 70.94 93 ALA A N 1
ATOM 749 C CA . ALA A 1 93 ? 12.810 4.709 3.338 1.00 70.94 93 ALA A CA 1
ATOM 750 C C . ALA A 1 93 ? 13.593 6.017 3.105 1.00 70.94 93 ALA A C 1
ATOM 752 O O . ALA A 1 93 ? 13.144 6.877 2.359 1.00 70.94 93 ALA A O 1
ATOM 753 N N . LEU A 1 94 ? 14.785 6.153 3.692 1.00 64.81 94 LEU A N 1
ATOM 754 C CA . LEU A 1 94 ? 15.674 7.297 3.467 1.00 64.81 94 LEU A CA 1
ATOM 755 C C . LEU A 1 94 ? 16.168 7.396 2.015 1.00 64.81 94 LEU A C 1
ATOM 757 O O . LEU A 1 94 ? 16.420 8.492 1.532 1.00 64.81 94 LEU A O 1
ATOM 761 N N . ASN A 1 95 ? 16.230 6.274 1.300 1.00 75.25 95 ASN A N 1
ATOM 762 C CA . ASN A 1 95 ? 16.662 6.223 -0.092 1.00 75.25 95 ASN A CA 1
ATOM 763 C C . ASN A 1 95 ? 15.540 6.654 -1.059 1.00 75.25 95 ASN A C 1
ATOM 765 O O . ASN A 1 95 ? 15.782 6.774 -2.256 1.00 75.25 95 ASN A O 1
ATOM 769 N N . LEU A 1 96 ? 14.310 6.894 -0.572 1.00 76.56 96 LEU A N 1
ATOM 770 C CA . LEU A 1 96 ? 13.181 7.309 -1.417 1.00 76.56 96 LEU A CA 1
ATOM 771 C C . LEU A 1 96 ? 13.439 8.653 -2.104 1.00 76.56 96 LEU A C 1
ATOM 773 O O . LEU A 1 96 ? 13.076 8.809 -3.261 1.00 76.56 96 LEU A O 1
ATOM 777 N N . SER A 1 97 ? 14.119 9.595 -1.441 1.00 81.19 97 SER A N 1
ATOM 778 C CA . SER A 1 97 ? 14.464 10.890 -2.047 1.00 81.19 97 SER A CA 1
ATOM 779 C C . SER A 1 97 ? 15.488 10.790 -3.182 1.00 81.19 97 SER A C 1
ATOM 781 O O . SER A 1 97 ? 15.686 11.754 -3.920 1.00 81.19 97 SER A O 1
ATOM 783 N N . GLU A 1 98 ? 16.169 9.651 -3.310 1.00 77.19 98 GLU A N 1
ATOM 784 C CA . GLU A 1 98 ? 17.169 9.407 -4.353 1.00 77.19 98 GLU A CA 1
ATOM 785 C C . GLU A 1 98 ? 16.556 8.764 -5.610 1.00 77.19 98 GLU A C 1
ATOM 787 O O . GLU A 1 98 ? 17.171 8.798 -6.675 1.00 77.19 98 GLU A O 1
ATOM 792 N N . LEU A 1 99 ? 15.328 8.241 -5.508 1.00 81.00 99 LEU A N 1
ATOM 793 C CA . LEU A 1 99 ? 14.585 7.579 -6.579 1.00 81.00 99 LEU A CA 1
ATOM 794 C C . LEU A 1 99 ? 13.735 8.581 -7.382 1.00 81.00 99 LEU A C 1
ATOM 796 O O . LEU A 1 99 ? 12.517 8.624 -7.250 1.00 81.00 99 LEU A O 1
ATOM 800 N N . LYS A 1 100 ? 14.364 9.403 -8.221 1.00 83.00 100 LYS A N 1
ATOM 801 C CA . LYS A 1 100 ? 13.708 10.506 -8.952 1.00 83.00 100 LYS A CA 1
ATOM 802 C C . LYS A 1 100 ? 12.763 10.061 -10.066 1.00 83.00 100 LYS A C 1
ATOM 804 O O . LYS A 1 100 ? 11.951 10.862 -10.519 1.00 83.00 100 LYS A O 1
ATOM 809 N N . ILE A 1 101 ? 12.926 8.847 -10.582 1.00 81.56 101 ILE A N 1
ATOM 810 C CA . ILE A 1 101 ? 12.048 8.290 -11.618 1.00 81.56 101 ILE A CA 1
ATOM 811 C C . ILE A 1 101 ? 10.888 7.524 -10.976 1.00 81.56 101 ILE A C 1
ATOM 813 O O . ILE A 1 101 ? 9.809 7.449 -11.561 1.00 81.56 101 ILE A O 1
ATOM 817 N N . VAL A 1 102 ? 11.107 6.943 -9.793 1.00 77.50 102 VAL A N 1
ATOM 818 C CA . VAL A 1 102 ? 10.111 6.117 -9.093 1.00 77.50 102 VAL A CA 1
ATOM 819 C C . VAL A 1 102 ? 9.259 6.915 -8.088 1.00 77.50 102 VAL A C 1
ATOM 821 O O . VAL A 1 102 ? 8.128 6.497 -7.840 1.00 77.50 102 VAL A O 1
ATOM 824 N N . SER A 1 103 ? 9.759 8.025 -7.517 1.00 68.12 103 SER A N 1
ATOM 825 C CA . SER A 1 103 ? 9.050 8.899 -6.553 1.00 68.12 103 SER A CA 1
ATOM 826 C C . SER A 1 103 ? 8.493 10.159 -7.206 1.00 68.12 103 SER A C 1
ATOM 828 O O . SER A 1 103 ? 7.321 10.491 -6.929 1.00 68.12 103 SER A O 1
#

Foldseek 3Di:
DDPDPPVPVVVVVVCDDPLNVLQAWDQDPVRDTDHDDPVRSVVVVVVCCVVVPPVVVVVVVVVVVVCVVVVVLVVVQVVQVCVVCVPPPDDDPVCVVSRPSVD